Protein AF-A0A2V8AQ91-F1 (afdb_monomer_lite)

Radius of gyration: 24.41 Å; chains: 1; bounding box: 85×27×51 Å

pLDDT: mean 72.89, std 11.11, range [45.09, 90.38]

Foldseek 3Di:
DDPPVVVVVVLVVLVVVLVVVLVVLVVVLVVVVVPDDDPVVNVVVVVVSVVVNVVSVVVNVVVPPPDDPPVVVVVVVVVVVVVVVVVVVVVVVVVVVPDPPPPPPPPDDDD

Sequence (111 aa):
MHTDPAAVRKSVRLYVTIGVSLLVFTAITVMANRLHFVVPIAITVAIIIACIKGSMVASVFMHLSHEKKWIYGALLLTIVFFIFLMCIPLFTIMDTIGTPVRATPIEHAGH

Structure (mmCIF, N/CA/C/O backbone):
data_AF-A0A2V8AQ91-F1
#
_entry.id   AF-A0A2V8AQ91-F1
#
loop_
_atom_site.group_PDB
_atom_site.id
_atom_site.type_symbol
_atom_site.label_atom_id
_atom_site.label_alt_id
_atom_site.label_comp_id
_atom_site.label_asym_id
_atom_site.label_entity_id
_atom_site.label_seq_id
_atom_site.pdbx_PDB_ins_code
_atom_site.Cartn_x
_atom_site.Cartn_y
_atom_site.Cartn_z
_atom_site.occupancy
_atom_site.B_iso_or_equiv
_atom_site.auth_seq_id
_atom_site.auth_comp_id
_atom_site.auth_asym_id
_atom_site.auth_atom_id
_atom_site.pdbx_PDB_model_num
ATOM 1 N N . MET A 1 1 ? -24.266 -1.285 31.978 1.00 45.09 1 MET A N 1
ATOM 2 C CA . MET A 1 1 ? -23.602 -1.408 30.661 1.00 45.09 1 MET A CA 1
ATOM 3 C C . MET A 1 1 ? -24.640 -1.897 29.657 1.00 45.09 1 MET A C 1
ATOM 5 O O . MET A 1 1 ? -24.962 -3.075 29.670 1.00 45.09 1 MET A O 1
ATOM 9 N N . HIS A 1 2 ? -25.239 -0.997 28.870 1.00 53.88 2 HIS A N 1
ATOM 10 C CA . HIS A 1 2 ? -26.172 -1.367 27.798 1.00 53.88 2 HIS A CA 1
ATOM 11 C C . HIS A 1 2 ? -25.347 -1.659 26.541 1.00 53.88 2 HIS A C 1
ATOM 13 O O . HIS A 1 2 ? -24.873 -0.744 25.872 1.00 53.88 2 HIS A O 1
ATOM 19 N N . THR A 1 3 ? -25.100 -2.936 26.259 1.00 62.59 3 THR A N 1
ATOM 20 C CA . THR A 1 3 ? -24.468 -3.353 25.004 1.00 62.59 3 THR A CA 1
ATOM 21 C C . THR A 1 3 ? -25.530 -3.268 23.919 1.00 62.59 3 THR A C 1
ATOM 23 O O . THR A 1 3 ? -26.310 -4.198 23.752 1.00 62.59 3 THR A O 1
ATOM 26 N N . ASP A 1 4 ? -25.607 -2.134 23.228 1.00 67.50 4 ASP A N 1
ATOM 27 C CA . ASP A 1 4 ? -26.530 -1.947 22.113 1.00 67.50 4 ASP A CA 1
ATOM 28 C C . ASP A 1 4 ? -26.060 -2.820 20.933 1.00 67.50 4 ASP A C 1
ATOM 30 O O . ASP A 1 4 ? -25.026 -2.531 20.309 1.00 67.50 4 ASP A O 1
ATOM 34 N N . PRO A 1 5 ? -26.747 -3.934 20.617 1.00 70.31 5 PRO A N 1
ATOM 35 C CA . PRO A 1 5 ? -26.268 -4.891 19.622 1.00 70.31 5 PRO A CA 1
ATOM 36 C C . PRO A 1 5 ? -26.193 -4.273 18.217 1.00 70.31 5 PRO A C 1
ATOM 38 O O . PRO A 1 5 ? -25.511 -4.810 17.343 1.00 70.31 5 PRO A O 1
ATOM 41 N N . ALA A 1 6 ? -26.865 -3.142 17.985 1.00 69.69 6 ALA A N 1
ATOM 42 C CA . ALA A 1 6 ? -26.835 -2.412 16.725 1.00 69.69 6 ALA A CA 1
ATOM 43 C C . ALA A 1 6 ? -25.478 -1.732 16.452 1.00 69.69 6 ALA A C 1
ATOM 45 O O . ALA A 1 6 ? -25.004 -1.752 15.312 1.00 69.69 6 ALA A O 1
ATOM 46 N N . ALA A 1 7 ? -24.817 -1.182 17.477 1.00 67.12 7 ALA A N 1
ATOM 47 C CA . ALA A 1 7 ? -23.544 -0.473 17.320 1.00 67.12 7 ALA A CA 1
ATOM 48 C C . ALA A 1 7 ? -22.397 -1.431 16.958 1.00 67.12 7 ALA A C 1
ATOM 50 O O . ALA A 1 7 ? -21.625 -1.172 16.033 1.00 67.12 7 ALA A O 1
ATOM 51 N N . VAL A 1 8 ? -22.345 -2.594 17.618 1.00 72.38 8 VAL A N 1
ATOM 52 C CA . VAL A 1 8 ? -21.321 -3.625 17.379 1.00 72.38 8 VAL A CA 1
ATOM 53 C C . VAL A 1 8 ? -21.411 -4.174 15.953 1.00 72.38 8 VAL A C 1
ATOM 55 O O . VAL A 1 8 ? -20.400 -4.286 15.260 1.00 72.38 8 VAL A O 1
ATOM 58 N N . ARG A 1 9 ? -22.626 -4.456 15.466 1.00 73.19 9 ARG A N 1
ATOM 59 C CA . ARG A 1 9 ? -22.843 -4.975 14.104 1.00 73.19 9 ARG A CA 1
ATOM 60 C C . ARG A 1 9 ? -22.348 -4.012 13.026 1.00 73.19 9 ARG A C 1
ATOM 62 O O . ARG A 1 9 ? -21.874 -4.470 11.991 1.00 73.19 9 ARG A O 1
ATOM 69 N N . LYS A 1 10 ? -22.425 -2.698 13.261 1.00 71.56 10 LYS A N 1
ATOM 70 C CA . LYS A 1 10 ? -21.976 -1.671 12.309 1.00 71.56 10 LYS A CA 1
ATOM 71 C C . LYS A 1 10 ? -20.456 -1.704 12.121 1.00 71.56 10 LYS A C 1
ATOM 73 O O . LYS A 1 10 ? -19.990 -1.759 10.984 1.00 71.56 10 LYS A O 1
ATOM 78 N N . SER A 1 11 ? -19.704 -1.761 13.221 1.00 72.06 11 SER A N 1
ATOM 79 C CA . SER A 1 11 ? -18.240 -1.883 13.202 1.00 72.06 11 SER A CA 1
ATOM 80 C C . SER A 1 11 ? -17.795 -3.205 12.583 1.00 72.06 11 SER A C 1
ATOM 82 O O . SER A 1 11 ? -16.953 -3.214 11.689 1.00 72.06 11 SER A O 1
ATOM 84 N N . VAL A 1 12 ? -18.425 -4.315 12.985 1.00 77.75 12 VAL A N 1
ATOM 85 C CA . VAL A 1 12 ? -18.144 -5.648 12.425 1.00 77.75 12 VAL A CA 1
ATOM 86 C C . VAL A 1 12 ? -18.392 -5.671 10.917 1.00 77.75 12 VAL A C 1
ATOM 88 O O . VAL A 1 12 ? -17.549 -6.156 10.168 1.00 77.75 12 VAL A O 1
ATOM 91 N N . ARG A 1 13 ? -19.503 -5.096 10.443 1.00 74.06 13 ARG A N 1
ATOM 92 C CA . ARG A 1 13 ? -19.818 -5.034 9.011 1.00 74.06 13 ARG A CA 1
ATOM 93 C C . ARG A 1 13 ? -18.781 -4.232 8.231 1.00 74.06 13 ARG A C 1
ATOM 95 O O . ARG A 1 13 ? -18.419 -4.654 7.140 1.00 74.06 13 ARG A O 1
ATOM 102 N N . LEU A 1 14 ? -18.283 -3.120 8.778 1.00 74.44 14 LEU A N 1
ATOM 103 C CA . LEU A 1 14 ? -17.241 -2.334 8.113 1.00 74.44 14 LEU A CA 1
ATOM 104 C C . LEU A 1 14 ? -15.943 -3.146 7.980 1.00 74.44 14 LEU A C 1
ATOM 106 O O . LEU A 1 14 ? -15.416 -3.270 6.875 1.00 74.44 14 LEU A O 1
ATOM 110 N N . TYR A 1 15 ? -15.484 -3.777 9.068 1.00 75.56 15 TYR A N 1
ATOM 111 C CA . TYR A 1 15 ? -14.291 -4.633 9.049 1.00 75.56 15 TYR A CA 1
ATOM 112 C C . TYR A 1 15 ? -14.417 -5.799 8.062 1.00 75.56 15 TYR A C 1
ATOM 114 O O . TYR A 1 15 ? -13.486 -6.058 7.303 1.00 75.56 15 TYR A O 1
ATOM 122 N N . VAL A 1 16 ? -15.574 -6.468 8.024 1.00 80.69 16 VAL A N 1
ATOM 123 C CA . VAL A 1 16 ? -15.831 -7.583 7.099 1.00 80.69 16 VAL A CA 1
ATOM 124 C C . VAL A 1 16 ? -15.852 -7.109 5.644 1.00 80.69 16 VAL A C 1
ATOM 126 O O . VAL A 1 16 ? -15.187 -7.718 4.810 1.00 80.69 16 VAL A O 1
ATOM 129 N N . THR A 1 17 ? -16.541 -6.007 5.326 1.00 75.94 17 THR A N 1
ATOM 130 C CA . THR A 1 17 ? -16.580 -5.452 3.960 1.00 75.94 17 THR A CA 1
ATOM 131 C C . THR A 1 17 ? -15.178 -5.136 3.438 1.00 75.94 17 THR A C 1
ATOM 133 O O . THR A 1 17 ? -14.864 -5.423 2.283 1.00 75.94 17 THR A O 1
ATOM 136 N N . ILE A 1 18 ? -14.306 -4.584 4.284 1.00 75.00 18 ILE A N 1
ATOM 137 C CA . ILE A 1 18 ? -12.941 -4.245 3.872 1.00 75.00 18 ILE A CA 1
ATOM 138 C C . ILE A 1 18 ? -12.058 -5.490 3.799 1.00 75.00 18 ILE A C 1
ATOM 140 O O . ILE A 1 18 ? -11.306 -5.634 2.839 1.00 75.00 18 ILE A O 1
ATOM 144 N N . GLY A 1 19 ? -12.182 -6.422 4.748 1.00 80.00 19 GLY A 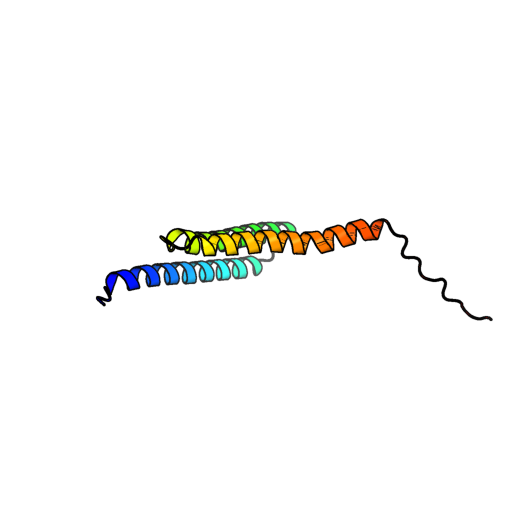N 1
ATOM 145 C CA . GLY A 1 19 ? -11.485 -7.709 4.684 1.00 80.00 19 GLY A CA 1
ATOM 146 C C . GLY A 1 19 ? -11.778 -8.450 3.376 1.00 80.00 19 GLY A C 1
ATOM 147 O O . GLY A 1 19 ? -10.858 -8.916 2.706 1.00 80.00 19 GLY A O 1
ATOM 148 N N . VAL A 1 20 ? -13.045 -8.463 2.952 1.00 84.19 20 VAL A N 1
ATOM 149 C CA . VAL A 1 20 ? -13.460 -9.027 1.660 1.00 84.19 20 VAL A CA 1
ATOM 150 C C . VAL A 1 20 ? -12.879 -8.230 0.492 1.00 84.19 20 VAL A C 1
ATOM 152 O O . VAL A 1 20 ? -12.328 -8.827 -0.427 1.00 84.19 20 VAL A O 1
ATOM 155 N N . SER A 1 21 ? -12.933 -6.898 0.526 1.00 80.25 21 SER A N 1
ATOM 156 C CA . SER A 1 21 ?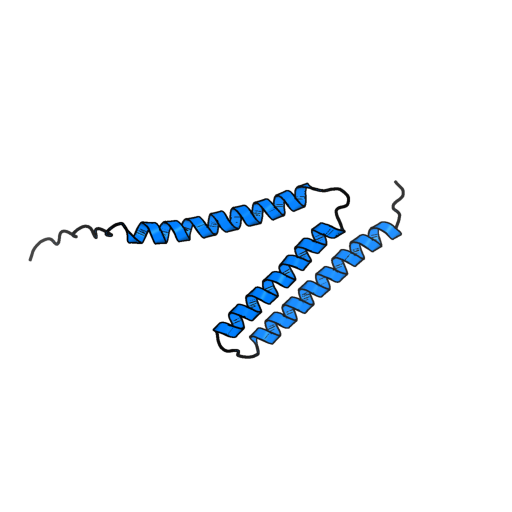 -12.371 -6.057 -0.539 1.00 80.25 21 SER A CA 1
ATOM 157 C C . SER A 1 21 ? -10.858 -6.259 -0.718 1.00 80.25 21 SER A C 1
ATOM 159 O O . SER A 1 21 ? -10.379 -6.424 -1.839 1.00 80.25 21 SER A O 1
ATOM 161 N N . LEU A 1 22 ? -10.096 -6.348 0.379 1.00 82.44 22 LEU A N 1
ATOM 162 C CA . LEU A 1 22 ? -8.659 -6.649 0.354 1.00 82.44 22 LEU A CA 1
ATOM 163 C C . LEU A 1 22 ? -8.380 -8.034 -0.241 1.00 82.44 22 LEU A C 1
ATOM 165 O O . LEU A 1 22 ? -7.428 -8.197 -1.012 1.00 82.44 22 LEU A O 1
ATOM 169 N N . LEU A 1 23 ? -9.214 -9.024 0.081 1.00 84.69 23 LEU A N 1
ATOM 170 C CA . LEU A 1 23 ? -9.120 -10.375 -0.469 1.00 84.69 23 LEU A CA 1
ATOM 171 C C . LEU A 1 23 ? -9.394 -10.369 -1.979 1.00 84.69 23 LEU A C 1
ATOM 173 O O . LEU A 1 23 ? -8.571 -10.870 -2.744 1.00 84.69 23 LEU A O 1
ATOM 177 N N . VAL A 1 24 ? -10.475 -9.718 -2.422 1.00 85.62 24 VAL A N 1
ATOM 178 C CA . VAL A 1 24 ? -10.820 -9.553 -3.845 1.00 85.62 24 VAL A CA 1
ATOM 179 C C . VAL A 1 24 ? -9.675 -8.888 -4.601 1.00 85.62 24 VAL A C 1
ATOM 181 O O . VAL A 1 24 ? -9.219 -9.396 -5.622 1.00 85.62 24 VAL A O 1
ATOM 184 N N . PHE A 1 25 ? -9.132 -7.798 -4.068 1.00 81.81 25 PHE A N 1
ATOM 185 C CA . PHE A 1 25 ? -8.045 -7.079 -4.716 1.00 81.81 25 PHE A CA 1
ATOM 186 C C . PHE A 1 25 ? -6.746 -7.906 -4.770 1.00 81.81 25 PHE A C 1
ATOM 188 O O . PHE A 1 25 ? -5.970 -7.817 -5.722 1.00 81.81 25 PHE A O 1
ATOM 195 N N . THR A 1 26 ? -6.513 -8.774 -3.780 1.00 86.69 26 THR A N 1
ATOM 196 C CA . THR A 1 26 ? -5.425 -9.767 -3.807 1.00 86.69 26 THR A CA 1
ATOM 197 C C . THR A 1 26 ? -5.629 -10.801 -4.903 1.00 86.69 26 THR A C 1
ATOM 199 O O . THR A 1 26 ? -4.700 -11.050 -5.669 1.00 86.69 26 THR A O 1
ATOM 202 N N . ALA A 1 27 ? -6.838 -11.345 -5.029 1.00 85.88 27 ALA A N 1
ATOM 203 C CA . ALA A 1 27 ? -7.177 -12.286 -6.089 1.00 85.88 27 ALA A CA 1
ATOM 204 C C . ALA A 1 27 ? -6.992 -11.659 -7.480 1.00 85.88 27 ALA A C 1
ATOM 206 O O . ALA A 1 27 ? -6.377 -12.279 -8.344 1.00 85.88 27 ALA A O 1
ATOM 207 N N . ILE A 1 28 ? -7.418 -10.403 -7.666 1.00 82.19 28 ILE A N 1
ATOM 208 C CA . ILE A 1 28 ? -7.206 -9.640 -8.906 1.00 82.19 28 ILE A CA 1
ATOM 209 C C . ILE A 1 28 ? -5.711 -9.497 -9.212 1.00 82.19 28 ILE A C 1
ATOM 211 O O . ILE A 1 28 ? -5.304 -9.694 -10.351 1.00 82.19 28 ILE A O 1
ATOM 215 N N . THR A 1 29 ? -4.876 -9.217 -8.205 1.00 78.19 29 THR A N 1
ATOM 216 C CA . THR A 1 29 ? -3.422 -9.070 -8.405 1.00 78.19 29 THR A CA 1
ATOM 217 C C . THR A 1 29 ? -2.776 -10.389 -8.822 1.00 78.19 29 THR A C 1
ATOM 219 O O . THR A 1 29 ? -1.955 -10.419 -9.734 1.00 78.19 29 THR A O 1
ATOM 222 N N . VAL A 1 30 ? -3.159 -11.496 -8.179 1.00 81.88 30 VAL A N 1
ATOM 223 C CA . VAL A 1 30 ? -2.661 -12.829 -8.539 1.00 81.88 30 VAL A CA 1
ATOM 224 C C . VAL A 1 30 ? -3.115 -13.199 -9.948 1.00 81.88 30 VAL A C 1
ATOM 226 O O . VAL A 1 30 ? -2.298 -13.664 -10.733 1.00 81.88 30 VAL A O 1
ATOM 229 N N . MET A 1 31 ? -4.378 -12.949 -10.298 1.00 78.94 31 MET A N 1
ATOM 230 C CA . MET A 1 31 ? -4.908 -13.174 -11.647 1.00 78.94 31 MET A CA 1
ATOM 231 C C . MET A 1 31 ? -4.186 -12.323 -12.698 1.00 78.94 31 MET A C 1
ATOM 233 O O . MET A 1 31 ? -3.803 -12.846 -13.740 1.00 78.94 31 MET A O 1
ATOM 237 N N . ALA A 1 32 ? -3.927 -11.047 -12.407 1.00 73.31 32 ALA A N 1
ATOM 238 C CA . ALA A 1 32 ? -3.164 -10.167 -13.286 1.00 73.31 32 ALA A CA 1
ATOM 239 C C . ALA A 1 32 ? -1.721 -10.658 -13.471 1.00 73.31 32 ALA A C 1
ATOM 241 O O . ALA A 1 32 ? -1.227 -10.659 -14.589 1.00 73.31 32 ALA A O 1
ATOM 242 N N . ASN A 1 33 ? -1.070 -11.151 -12.411 1.00 68.44 33 ASN A N 1
ATOM 243 C CA . ASN A 1 33 ? 0.280 -11.716 -12.489 1.00 68.44 33 ASN A CA 1
ATOM 244 C C . ASN A 1 33 ? 0.338 -13.072 -13.223 1.00 68.44 33 ASN A C 1
ATOM 246 O O . ASN A 1 33 ? 1.398 -13.477 -13.691 1.00 68.44 33 ASN A O 1
ATOM 250 N N . ARG A 1 34 ? -0.782 -13.802 -13.326 1.00 69.44 34 ARG A N 1
ATOM 251 C CA . ARG A 1 34 ? -0.865 -15.025 -14.148 1.00 69.44 34 ARG A CA 1
ATOM 252 C C . ARG A 1 34 ? -0.904 -14.714 -15.645 1.00 69.44 34 ARG A C 1
ATOM 254 O O . ARG A 1 34 ? -0.525 -15.568 -16.440 1.00 69.44 34 ARG A O 1
ATOM 261 N N . LEU A 1 35 ? -1.345 -13.517 -16.029 1.00 66.25 35 LEU A N 1
ATOM 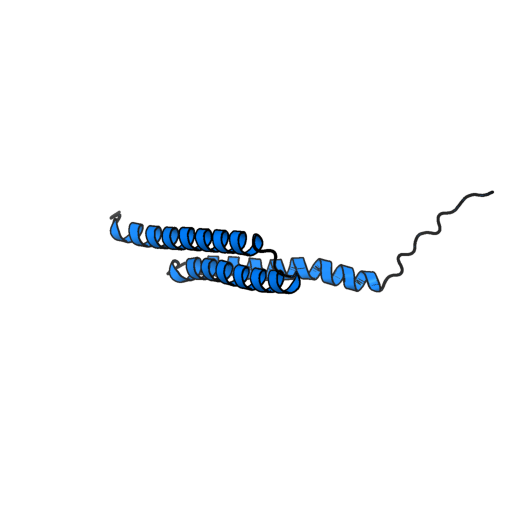262 C CA . LEU A 1 35 ? -1.276 -13.033 -17.401 1.00 66.25 35 LEU A CA 1
ATOM 263 C C . LEU A 1 35 ? 0.116 -12.424 -17.602 1.00 66.25 35 LEU A C 1
ATOM 265 O O . LEU A 1 35 ? 0.457 -11.410 -17.006 1.00 66.25 35 LEU A O 1
ATOM 269 N N . HIS A 1 36 ? 0.958 -13.098 -18.381 1.00 60.50 36 HIS A N 1
ATOM 270 C CA . HIS A 1 36 ? 2.352 -12.722 -18.623 1.00 60.50 36 HIS A CA 1
ATOM 271 C C . HIS A 1 36 ? 2.433 -11.360 -19.347 1.00 60.50 36 HIS A C 1
ATOM 273 O O . HIS A 1 36 ? 2.449 -11.289 -20.575 1.00 60.50 36 HIS A O 1
ATOM 279 N N . PHE A 1 37 ? 2.441 -10.260 -18.593 1.00 60.94 37 PHE A N 1
ATOM 280 C CA . PHE A 1 37 ? 2.645 -8.913 -19.124 1.00 60.94 37 PHE A CA 1
ATOM 281 C C . PHE A 1 37 ? 4.141 -8.591 -19.229 1.00 60.94 37 PHE A C 1
ATOM 283 O O . PHE A 1 37 ? 4.955 -9.049 -18.428 1.00 60.94 37 PHE A O 1
ATOM 290 N N . VAL A 1 38 ? 4.506 -7.768 -20.215 1.00 67.12 38 VAL A N 1
ATOM 291 C CA . VAL A 1 38 ? 5.855 -7.198 -20.347 1.00 67.12 38 VAL A CA 1
ATOM 292 C C . VAL A 1 38 ? 6.269 -6.476 -19.053 1.00 67.12 38 VAL A C 1
ATOM 294 O O . VAL A 1 38 ? 5.498 -5.693 -18.495 1.00 67.12 38 VAL A O 1
ATOM 297 N N . VAL A 1 39 ? 7.501 -6.733 -18.595 1.00 74.12 39 VAL A N 1
ATOM 298 C CA . VAL A 1 39 ? 8.078 -6.305 -17.300 1.00 74.12 39 VAL A CA 1
ATOM 299 C C . VAL A 1 39 ? 7.723 -4.868 -16.862 1.00 74.12 39 VAL A C 1
ATOM 301 O O . VAL A 1 39 ? 7.295 -4.708 -15.719 1.00 74.12 39 VAL A O 1
ATOM 304 N N . PRO A 1 40 ? 7.822 -3.817 -17.706 1.00 76.38 40 PRO A N 1
ATOM 305 C CA . PRO A 1 40 ? 7.504 -2.455 -17.264 1.00 76.38 40 PRO A CA 1
ATOM 306 C C . PRO A 1 40 ? 6.017 -2.247 -16.939 1.00 76.38 40 PRO A C 1
ATOM 308 O O . PRO A 1 40 ? 5.693 -1.571 -15.965 1.00 76.38 40 PRO A O 1
ATOM 311 N N . ILE A 1 41 ? 5.106 -2.866 -17.697 1.00 77.56 41 ILE A N 1
ATOM 312 C CA . ILE A 1 41 ? 3.658 -2.741 -17.468 1.00 77.56 41 ILE A CA 1
ATOM 313 C C . ILE A 1 41 ? 3.264 -3.449 -16.168 1.00 77.56 41 ILE A C 1
ATOM 315 O O . ILE A 1 41 ? 2.459 -2.926 -15.398 1.00 77.56 41 ILE A O 1
ATOM 319 N N . ALA A 1 42 ? 3.870 -4.605 -15.885 1.00 79.81 42 ALA A N 1
ATOM 320 C CA . ALA A 1 42 ? 3.625 -5.347 -14.651 1.00 79.81 42 ALA A CA 1
ATOM 321 C C . ALA A 1 42 ? 3.984 -4.524 -13.400 1.00 79.81 42 ALA A C 1
ATOM 323 O O . ALA A 1 42 ? 3.219 -4.506 -12.435 1.00 79.81 42 ALA A O 1
ATOM 324 N N . ILE A 1 43 ? 5.102 -3.788 -13.433 1.00 82.94 43 ILE A N 1
ATOM 325 C CA . ILE A 1 43 ? 5.543 -2.933 -12.321 1.00 82.94 43 ILE A CA 1
ATOM 326 C C . ILE A 1 43 ? 4.563 -1.777 -12.098 1.00 82.94 43 ILE A C 1
ATOM 328 O O . ILE A 1 43 ? 4.141 -1.538 -10.966 1.00 82.94 43 ILE A O 1
ATOM 332 N N . THR A 1 44 ? 4.153 -1.080 -13.162 1.00 84.31 44 THR A N 1
ATOM 333 C CA . THR A 1 44 ? 3.184 0.022 -13.053 1.00 84.31 44 THR A CA 1
ATOM 334 C C . THR A 1 44 ? 1.863 -0.455 -12.454 1.00 84.31 44 THR A C 1
ATOM 336 O O . THR A 1 44 ? 1.348 0.155 -11.517 1.00 84.31 44 THR A O 1
ATOM 339 N N . VAL A 1 45 ? 1.338 -1.581 -12.943 1.00 82.25 45 VAL A N 1
ATOM 340 C CA . VAL A 1 45 ? 0.100 -2.177 -12.426 1.00 82.25 45 VAL A CA 1
ATOM 341 C C . VAL A 1 45 ? 0.263 -2.599 -10.963 1.00 82.25 45 VAL A C 1
ATOM 343 O O . VAL A 1 45 ? -0.626 -2.333 -10.156 1.00 82.25 45 VAL A O 1
ATOM 346 N N . ALA A 1 46 ? 1.405 -3.182 -10.587 1.00 81.50 46 ALA A N 1
ATOM 347 C CA . ALA A 1 46 ? 1.684 -3.579 -9.209 1.00 81.50 46 ALA A CA 1
ATOM 348 C C . ALA A 1 46 ? 1.687 -2.386 -8.237 1.00 81.50 46 ALA A C 1
ATOM 350 O O . ALA A 1 46 ? 1.108 -2.490 -7.156 1.00 81.50 46 ALA A O 1
ATOM 351 N N . ILE A 1 47 ? 2.272 -1.246 -8.620 1.00 84.31 47 ILE A N 1
ATOM 352 C CA . ILE A 1 47 ? 2.287 -0.032 -7.786 1.00 84.31 47 ILE A CA 1
ATOM 353 C C . ILE A 1 47 ? 0.876 0.552 -7.647 1.00 84.31 47 ILE A C 1
ATOM 355 O O . ILE A 1 47 ? 0.459 0.864 -6.534 1.00 84.31 47 ILE A O 1
ATOM 359 N N . ILE A 1 48 ? 0.107 0.641 -8.739 1.00 86.19 48 ILE A N 1
ATOM 360 C CA . ILE A 1 48 ? -1.290 1.115 -8.701 1.00 86.19 48 ILE A CA 1
ATOM 361 C C . ILE A 1 48 ? -2.119 0.249 -7.751 1.00 86.19 48 ILE A C 1
ATOM 363 O O . ILE A 1 48 ? -2.848 0.752 -6.893 1.00 86.19 48 ILE A O 1
ATOM 367 N N . ILE A 1 49 ? -1.972 -1.068 -7.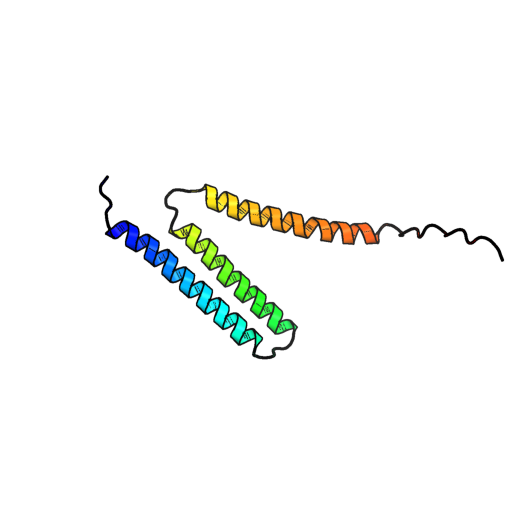878 1.00 84.12 49 ILE A N 1
ATOM 368 C CA . ILE A 1 49 ? 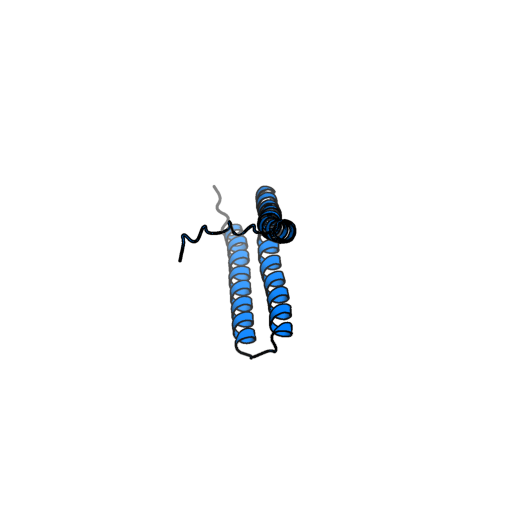-2.646 -2.035 -7.024 1.00 84.12 49 ILE A CA 1
ATOM 369 C C . ILE A 1 49 ? -2.224 -1.853 -5.555 1.00 84.12 49 ILE A C 1
ATOM 371 O O . ILE A 1 49 ? -3.070 -1.814 -4.655 1.00 84.12 49 ILE A O 1
ATOM 375 N N . ALA A 1 50 ? -0.926 -1.713 -5.295 1.00 83.62 50 ALA A N 1
ATOM 376 C CA . ALA A 1 50 ? -0.410 -1.487 -3.951 1.00 83.62 50 ALA A CA 1
ATOM 377 C C . ALA A 1 50 ? -0.985 -0.201 -3.331 1.00 83.62 50 ALA A C 1
ATOM 379 O O . ALA A 1 50 ? -1.437 -0.233 -2.184 1.00 83.62 50 ALA A O 1
ATOM 380 N N . CYS A 1 51 ? -1.056 0.893 -4.097 1.00 83.94 51 CYS A N 1
ATOM 381 C CA . CYS A 1 51 ? -1.662 2.150 -3.663 1.00 83.94 51 CYS A CA 1
ATOM 382 C C . CYS A 1 51 ? -3.137 1.973 -3.295 1.00 83.94 51 CYS A C 1
ATOM 384 O O . CYS A 1 51 ? -3.532 2.383 -2.210 1.00 83.94 51 CYS A O 1
ATOM 386 N N . ILE A 1 52 ? -3.941 1.313 -4.134 1.00 83.38 52 ILE A N 1
ATOM 387 C CA . ILE A 1 52 ? -5.377 1.130 -3.868 1.00 83.38 52 ILE A CA 1
ATOM 388 C C . ILE A 1 52 ? -5.609 0.296 -2.600 1.00 83.38 52 ILE A C 1
ATOM 390 O O . ILE A 1 52 ? -6.425 0.679 -1.757 1.00 83.38 52 ILE A O 1
ATOM 394 N N . LYS A 1 53 ? -4.865 -0.804 -2.404 1.00 81.25 53 LYS A N 1
ATOM 395 C CA . LYS A 1 53 ? -4.946 -1.573 -1.148 1.00 81.25 53 LYS A CA 1
ATOM 396 C C . LYS A 1 53 ? -4.538 -0.730 0.059 1.00 81.25 53 LYS A C 1
ATOM 398 O O . LYS A 1 53 ? -5.233 -0.756 1.074 1.00 81.25 53 LYS A O 1
ATOM 403 N N . GLY A 1 54 ? -3.440 0.020 -0.055 1.00 77.12 54 GLY A N 1
ATOM 404 C CA . GLY A 1 54 ? -2.937 0.901 1.000 1.00 77.12 54 GLY A CA 1
ATOM 405 C C . GLY A 1 54 ? -3.935 2.000 1.374 1.00 77.12 54 GLY A C 1
ATOM 406 O O . GLY A 1 54 ? -4.209 2.203 2.556 1.00 77.12 54 GLY A O 1
ATOM 407 N N . SER A 1 55 ? -4.557 2.644 0.382 1.00 74.00 55 SER A N 1
ATOM 408 C CA . SER A 1 55 ? -5.613 3.640 0.586 1.00 74.00 55 SER A CA 1
ATOM 409 C C . SER A 1 55 ? -6.831 3.041 1.276 1.00 74.00 55 SER A C 1
ATOM 411 O O . SER A 1 55 ? -7.416 3.692 2.134 1.00 74.00 55 SER A O 1
ATOM 413 N N . MET A 1 56 ? -7.191 1.790 0.974 1.00 71.25 56 MET A N 1
ATOM 414 C CA . MET A 1 56 ? -8.315 1.142 1.641 1.00 71.25 56 MET A CA 1
ATOM 415 C C . MET A 1 56 ? -8.031 0.873 3.124 1.00 71.25 56 MET A C 1
ATOM 417 O O . MET A 1 56 ? -8.899 1.118 3.959 1.00 71.25 56 MET A O 1
ATOM 421 N N . VAL A 1 57 ? -6.806 0.449 3.463 1.00 72.31 57 VAL A N 1
ATOM 422 C CA . VAL A 1 57 ? -6.346 0.329 4.859 1.00 72.31 57 VAL A CA 1
ATOM 423 C C . VAL A 1 57 ? -6.381 1.692 5.552 1.00 72.31 57 VAL A C 1
ATOM 425 O O . VAL A 1 57 ? -6.904 1.797 6.661 1.00 72.31 57 VAL A O 1
ATOM 428 N N . ALA A 1 58 ? -5.912 2.750 4.884 1.00 70.50 58 ALA A N 1
ATOM 429 C CA . ALA A 1 58 ? -5.980 4.109 5.411 1.00 70.50 58 ALA A CA 1
ATOM 430 C C . ALA A 1 58 ? -7.433 4.538 5.676 1.00 70.50 58 ALA A C 1
ATOM 432 O O . ALA A 1 58 ? -7.738 4.970 6.784 1.00 70.50 58 ALA A O 1
ATOM 433 N N . SER A 1 59 ? -8.352 4.333 4.727 1.00 68.06 59 SER A N 1
ATOM 434 C CA . SER A 1 59 ? -9.779 4.645 4.878 1.00 68.06 59 SER A CA 1
ATOM 435 C C . SER A 1 59 ? -10.477 3.839 5.987 1.00 68.06 59 SER A C 1
ATOM 437 O O . SER A 1 59 ? -11.387 4.373 6.620 1.00 68.06 59 SER A O 1
ATOM 439 N N . VAL A 1 60 ? -10.046 2.603 6.293 1.00 63.09 60 VAL A N 1
ATOM 440 C CA . VAL A 1 60 ? -10.545 1.817 7.450 1.00 63.09 60 VAL A CA 1
ATOM 441 C C . VAL A 1 60 ? -10.217 2.510 8.764 1.00 63.09 60 VAL A C 1
ATOM 443 O O . VAL A 1 60 ? -11.083 2.669 9.627 1.00 63.09 60 VAL A O 1
ATOM 446 N N . PHE A 1 61 ? -8.965 2.942 8.912 1.00 59.12 61 PHE A N 1
ATOM 447 C CA . PHE A 1 61 ? -8.533 3.700 10.079 1.00 59.12 61 PHE A CA 1
ATOM 448 C C . PHE A 1 61 ? -9.148 5.105 10.102 1.00 59.12 61 PHE A C 1
ATOM 450 O O . PHE A 1 61 ? -9.344 5.665 11.182 1.00 59.12 61 PHE A O 1
ATOM 457 N N . MET A 1 62 ? -9.532 5.623 8.929 1.00 59.06 62 MET A N 1
ATOM 458 C CA . MET A 1 62 ? -10.108 6.953 8.761 1.00 59.06 62 MET A CA 1
ATOM 459 C C . MET A 1 62 ? -11.585 7.047 9.149 1.00 59.06 62 MET A C 1
ATOM 461 O O . MET A 1 62 ? -11.989 8.005 9.801 1.00 59.06 62 MET A O 1
ATOM 465 N N . HIS A 1 63 ? -12.394 6.052 8.782 1.00 58.19 63 HIS A N 1
ATOM 466 C CA . HIS A 1 63 ? -13.850 6.113 8.943 1.00 58.19 63 HIS A CA 1
ATOM 467 C C . HIS A 1 63 ? -14.365 5.460 10.241 1.00 58.19 63 HIS A C 1
ATOM 469 O O . HIS A 1 63 ? -15.521 5.663 10.606 1.00 58.19 63 HIS A O 1
ATOM 475 N N . LEU A 1 64 ? -13.536 4.702 10.976 1.00 54.84 64 LEU A N 1
ATOM 476 C CA . LEU A 1 64 ? -13.954 4.042 12.227 1.00 54.84 64 LEU A CA 1
ATOM 477 C C . LEU A 1 64 ? -13.409 4.662 13.527 1.00 54.84 64 LEU A C 1
ATOM 479 O O . LEU A 1 64 ? -13.757 4.199 14.609 1.00 54.84 64 LEU A O 1
ATOM 483 N N . SER A 1 65 ? -12.581 5.707 13.460 1.00 48.50 65 SER A N 1
ATOM 484 C CA . SER A 1 65 ? -11.999 6.348 14.650 1.00 48.50 65 SER A CA 1
ATOM 485 C C . SER A 1 65 ? -12.566 7.739 14.875 1.00 48.50 65 SER A C 1
ATOM 487 O O . SER A 1 65 ? -11.864 8.733 14.718 1.00 48.50 65 SER A O 1
ATOM 489 N N . HIS A 1 66 ? -13.805 7.812 15.350 1.00 48.38 66 HIS A N 1
ATOM 490 C CA . HIS A 1 66 ? -14.337 9.050 15.923 1.00 48.38 66 HIS A CA 1
ATOM 491 C C . HIS A 1 66 ? -13.458 9.581 17.092 1.00 48.38 66 HIS A C 1
ATOM 493 O O . HIS A 1 66 ? -13.638 10.717 17.503 1.00 48.38 66 HIS A O 1
ATOM 499 N N . GLU A 1 67 ? -12.459 8.827 17.599 1.00 51.50 67 GLU A N 1
ATOM 500 C CA . GLU A 1 67 ? -11.699 9.234 18.797 1.00 51.50 67 GLU A CA 1
ATOM 501 C C . GLU A 1 67 ? -10.182 8.931 18.892 1.00 51.50 67 GLU A C 1
ATOM 503 O O . GLU A 1 67 ? -9.577 9.304 19.894 1.00 51.50 67 GLU A O 1
ATOM 508 N N . LYS A 1 68 ? -9.481 8.317 17.922 1.00 58.78 68 LYS A N 1
ATOM 509 C CA . LYS A 1 68 ? -8.045 7.968 18.120 1.00 58.78 68 LYS A CA 1
ATOM 510 C C . LYS A 1 68 ? -7.086 8.546 17.078 1.00 58.78 68 LYS A C 1
ATOM 512 O O . LYS A 1 68 ? -6.623 7.852 16.181 1.00 58.78 68 LYS A O 1
ATOM 517 N N . LYS A 1 69 ? -6.660 9.797 17.304 1.00 57.44 69 LYS A N 1
ATOM 518 C CA . LYS A 1 69 ? -5.527 10.471 16.621 1.00 57.44 69 LYS A CA 1
ATOM 519 C C . LYS A 1 69 ? -4.219 9.655 16.625 1.00 57.44 69 LYS A C 1
ATOM 521 O O . LYS A 1 69 ? -3.393 9.811 15.731 1.00 57.44 69 LYS A O 1
ATOM 526 N N . TRP A 1 70 ? -4.051 8.750 17.592 1.00 58.88 70 TRP A N 1
ATOM 527 C CA . TRP A 1 70 ? -2.864 7.900 17.734 1.00 58.88 70 TRP A CA 1
ATOM 528 C C . TRP A 1 70 ? -2.587 6.995 16.528 1.00 58.88 70 TRP A C 1
ATOM 530 O O . TRP A 1 70 ? -1.425 6.768 16.200 1.00 58.88 70 TRP A O 1
ATOM 540 N N . ILE A 1 71 ? -3.620 6.505 15.835 1.00 69.88 71 ILE A N 1
ATOM 541 C CA . ILE A 1 71 ? -3.419 5.574 14.715 1.00 69.88 71 ILE A CA 1
ATOM 542 C C . ILE A 1 71 ? -2.885 6.273 13.461 1.00 69.88 71 ILE A C 1
ATOM 544 O O . ILE A 1 71 ? -2.050 5.714 12.757 1.00 69.88 71 ILE A O 1
ATOM 548 N N . TYR A 1 72 ? -3.282 7.527 13.229 1.00 66.25 72 TYR A N 1
ATOM 549 C CA . TYR A 1 72 ? -2.691 8.364 12.184 1.00 66.25 72 TYR A CA 1
ATOM 550 C C . TYR A 1 72 ? -1.252 8.737 12.515 1.00 66.25 72 TYR A C 1
ATOM 552 O O . TYR A 1 72 ? -0.420 8.774 11.618 1.00 66.25 72 TYR A O 1
ATOM 560 N N . GLY A 1 73 ? -0.950 8.960 13.799 1.00 68.50 73 GLY A N 1
ATOM 561 C CA . GLY A 1 73 ? 0.422 9.134 14.269 1.00 68.50 73 GLY A CA 1
ATOM 562 C C . GLY A 1 73 ? 1.289 7.914 13.954 1.00 68.50 73 GLY A C 1
ATOM 563 O O . GLY A 1 73 ? 2.357 8.069 13.375 1.00 68.50 73 GLY A O 1
ATOM 564 N N . ALA A 1 74 ? 0.808 6.701 14.246 1.00 72.69 74 ALA A N 1
ATOM 565 C CA . ALA A 1 74 ? 1.516 5.463 13.913 1.00 72.69 74 ALA A CA 1
ATOM 566 C C . ALA A 1 74 ? 1.646 5.241 12.392 1.00 72.69 74 ALA A C 1
ATOM 568 O O . ALA A 1 74 ? 2.712 4.862 11.909 1.00 72.69 74 ALA A O 1
ATOM 569 N N . LEU A 1 75 ? 0.597 5.527 11.613 1.00 76.94 75 LEU A N 1
ATOM 570 C CA . LEU A 1 75 ? 0.635 5.434 10.149 1.00 76.94 75 LEU A CA 1
ATOM 571 C C . LEU A 1 75 ? 1.632 6.434 9.540 1.00 76.94 75 LEU A C 1
ATOM 573 O O . LEU A 1 75 ? 2.412 6.081 8.663 1.00 76.94 75 LEU A O 1
ATOM 577 N N . LEU A 1 76 ? 1.662 7.668 10.041 1.00 79.00 76 LEU A N 1
ATOM 578 C CA . LEU A 1 76 ? 2.618 8.678 9.597 1.00 79.00 76 LEU A CA 1
ATOM 579 C C . LEU A 1 76 ? 4.050 8.314 10.012 1.00 79.00 76 LEU A C 1
ATOM 581 O O . LEU A 1 76 ? 4.961 8.396 9.193 1.00 79.00 76 LEU A O 1
ATOM 585 N N . LEU A 1 77 ? 4.245 7.858 11.253 1.00 83.00 77 LEU A N 1
ATOM 586 C CA . LEU A 1 77 ? 5.543 7.415 11.767 1.00 83.00 77 LEU A CA 1
ATOM 587 C C . LEU A 1 77 ? 6.110 6.262 10.930 1.00 83.00 77 LEU A C 1
ATOM 589 O O . LEU A 1 77 ? 7.286 6.286 10.585 1.00 83.00 77 LEU A O 1
ATOM 593 N N . THR A 1 78 ? 5.282 5.276 10.570 1.00 82.12 78 THR A N 1
ATOM 594 C CA . THR A 1 78 ? 5.719 4.143 9.737 1.00 82.12 78 THR A CA 1
ATOM 595 C C . THR A 1 78 ? 6.130 4.579 8.333 1.00 82.12 78 THR A C 1
ATOM 597 O O . THR A 1 78 ? 7.141 4.090 7.842 1.00 82.12 78 THR A O 1
ATOM 600 N N . ILE A 1 79 ? 5.430 5.536 7.713 1.00 83.06 79 ILE A N 1
ATOM 601 C CA . ILE A 1 79 ? 5.825 6.104 6.412 1.00 83.06 79 ILE A CA 1
ATOM 602 C C . ILE A 1 79 ? 7.154 6.859 6.525 1.00 83.06 79 ILE A C 1
ATOM 604 O O . ILE A 1 79 ? 8.052 6.643 5.714 1.00 83.06 79 ILE A O 1
ATOM 608 N N . VAL A 1 80 ? 7.304 7.715 7.540 1.00 86.88 80 VAL A N 1
ATOM 609 C CA . VAL A 1 80 ? 8.545 8.473 7.773 1.00 86.88 80 VAL A CA 1
ATOM 610 C C . VAL A 1 80 ? 9.721 7.525 7.994 1.00 86.88 80 VAL A C 1
ATOM 612 O O . VAL A 1 80 ? 10.763 7.677 7.363 1.00 86.88 80 VAL A O 1
ATOM 615 N N . PHE A 1 81 ? 9.542 6.515 8.844 1.00 88.56 81 PHE A N 1
ATOM 616 C CA . PHE A 1 81 ? 10.570 5.524 9.138 1.00 88.56 81 PHE A CA 1
ATOM 617 C C . PHE A 1 81 ? 10.898 4.653 7.922 1.00 88.56 81 PHE A C 1
ATOM 619 O O . PHE A 1 81 ? 12.066 4.375 7.675 1.00 88.56 81 PHE A O 1
ATOM 626 N N . PHE A 1 82 ? 9.895 4.273 7.125 1.00 87.88 82 PHE A N 1
ATOM 627 C CA . PHE A 1 82 ? 10.093 3.552 5.870 1.00 87.88 82 PHE A CA 1
ATOM 628 C C . PHE A 1 82 ? 10.954 4.354 4.892 1.00 87.88 82 PHE A C 1
ATOM 630 O O . PHE A 1 82 ? 11.920 3.816 4.362 1.00 87.88 82 PHE A O 1
ATOM 637 N N . ILE A 1 83 ? 10.661 5.647 4.704 1.00 89.62 83 ILE A N 1
ATOM 638 C CA . ILE A 1 83 ? 11.487 6.531 3.871 1.00 89.62 83 ILE A CA 1
ATOM 639 C C . ILE A 1 83 ? 12.904 6.618 4.439 1.00 89.62 83 ILE A C 1
ATOM 641 O O . ILE A 1 83 ? 13.861 6.473 3.688 1.00 89.62 83 ILE A O 1
ATOM 645 N N . PHE A 1 84 ? 13.060 6.780 5.754 1.00 90.38 84 PHE A N 1
ATOM 646 C CA . PHE A 1 84 ? 14.374 6.830 6.400 1.00 90.38 84 PHE A CA 1
ATOM 647 C C . PHE A 1 84 ? 15.189 5.549 6.162 1.00 90.38 84 PHE A C 1
ATOM 649 O O . PHE A 1 84 ? 16.343 5.618 5.745 1.00 90.38 84 PHE A O 1
ATOM 656 N N . LEU A 1 85 ? 14.573 4.379 6.360 1.00 88.00 85 LEU A N 1
ATOM 657 C CA . LEU A 1 85 ? 15.200 3.078 6.129 1.00 88.00 85 LEU A CA 1
ATOM 658 C C . LEU A 1 85 ? 15.511 2.805 4.657 1.00 88.00 85 LEU A C 1
ATOM 660 O O . LEU A 1 85 ? 16.444 2.061 4.385 1.00 88.00 85 LEU A O 1
ATOM 664 N N . MET A 1 86 ? 14.756 3.374 3.714 1.00 88.69 86 MET A N 1
ATOM 665 C CA . MET A 1 86 ? 15.064 3.280 2.283 1.00 88.69 86 MET A CA 1
ATOM 666 C C . MET A 1 86 ? 16.182 4.259 1.888 1.00 88.69 86 MET A C 1
ATOM 668 O O . MET A 1 86 ? 17.069 3.912 1.112 1.00 88.69 86 MET A O 1
ATOM 672 N N . CYS A 1 87 ? 16.187 5.462 2.465 1.00 87.75 87 CYS A N 1
ATOM 673 C CA . CYS A 1 87 ? 17.191 6.490 2.208 1.00 87.75 87 CYS A CA 1
ATOM 674 C C . CYS A 1 87 ? 18.581 6.110 2.727 1.00 87.75 87 CYS A C 1
ATOM 676 O O . CYS A 1 87 ? 19.549 6.378 2.029 1.00 87.75 87 CYS A O 1
ATOM 678 N N . ILE A 1 88 ? 18.709 5.482 3.905 1.00 87.31 88 ILE A N 1
ATOM 679 C CA . ILE A 1 88 ? 20.016 5.065 4.457 1.00 87.31 88 ILE A CA 1
ATOM 680 C C . ILE A 1 88 ? 20.833 4.227 3.454 1.00 87.31 88 ILE A C 1
ATOM 682 O O . ILE A 1 88 ? 21.923 4.663 3.096 1.00 87.31 88 ILE A O 1
ATOM 686 N N . PRO A 1 89 ? 20.349 3.079 2.942 1.00 85.44 89 PRO A N 1
ATOM 687 C CA . PRO A 1 89 ? 21.102 2.278 1.986 1.00 85.44 89 PRO A CA 1
ATOM 688 C C . PRO A 1 89 ? 21.307 3.003 0.654 1.00 85.44 89 PRO A C 1
ATOM 690 O O . PRO A 1 89 ? 22.378 2.872 0.070 1.00 85.44 89 PRO A O 1
ATOM 693 N N . LEU A 1 90 ? 20.345 3.809 0.187 1.00 85.75 90 LEU A N 1
ATOM 694 C CA . LEU A 1 90 ? 20.528 4.624 -1.020 1.00 85.75 90 LEU A CA 1
ATOM 695 C C . LEU A 1 90 ? 21.683 5.625 -0.859 1.00 85.75 90 LEU A C 1
ATOM 697 O O . LEU A 1 90 ? 22.562 5.680 -1.716 1.00 85.75 90 LEU A O 1
ATOM 701 N N . PHE A 1 91 ? 21.730 6.356 0.256 1.00 85.00 91 PHE A N 1
ATOM 702 C CA . PHE A 1 91 ? 22.824 7.274 0.565 1.00 85.00 91 PHE A CA 1
ATOM 703 C C . PHE A 1 91 ? 24.146 6.543 0.799 1.00 85.00 91 PHE A C 1
ATOM 705 O O . PHE A 1 91 ? 25.169 7.005 0.310 1.00 85.00 91 PHE A O 1
ATOM 712 N N . THR A 1 92 ? 24.147 5.385 1.465 1.00 83.56 92 THR A N 1
ATOM 713 C CA . THR A 1 92 ? 25.351 4.555 1.627 1.00 83.56 92 THR A CA 1
ATOM 714 C C . THR A 1 92 ? 25.919 4.113 0.282 1.00 83.56 92 THR A C 1
ATOM 716 O O . THR A 1 92 ? 27.131 4.164 0.087 1.00 83.56 92 THR A O 1
ATOM 719 N N . ILE A 1 93 ? 25.071 3.707 -0.668 1.00 80.81 93 ILE A N 1
ATOM 720 C CA . ILE A 1 93 ? 25.523 3.330 -2.012 1.00 80.81 93 ILE A CA 1
ATOM 721 C C . ILE A 1 93 ? 26.073 4.559 -2.745 1.00 80.81 93 ILE A C 1
ATOM 723 O O . ILE A 1 93 ? 27.124 4.460 -3.365 1.00 80.81 93 ILE A O 1
ATOM 727 N N . MET A 1 94 ? 25.418 5.721 -2.639 1.00 77.00 94 MET A N 1
ATOM 728 C CA . MET A 1 94 ? 25.895 6.971 -3.250 1.00 77.00 94 MET A CA 1
ATOM 729 C C . MET A 1 94 ? 27.236 7.452 -2.671 1.00 77.00 94 MET A C 1
ATOM 731 O O . MET A 1 94 ? 28.077 7.934 -3.424 1.00 77.00 94 MET A O 1
ATOM 735 N N . ASP A 1 95 ? 27.452 7.283 -1.366 1.00 72.00 95 ASP A N 1
ATOM 736 C CA . ASP A 1 95 ? 28.697 7.631 -0.666 1.00 72.00 95 ASP A CA 1
ATOM 737 C C . ASP A 1 95 ? 29.834 6.635 -0.973 1.00 72.00 95 ASP A C 1
ATOM 739 O O . ASP A 1 95 ? 30.986 7.017 -1.180 1.00 72.00 95 ASP A O 1
ATOM 743 N N . THR A 1 96 ? 29.500 5.348 -1.139 1.00 61.41 96 THR A N 1
ATOM 744 C CA . THR A 1 96 ? 30.455 4.287 -1.515 1.00 61.41 96 THR A CA 1
ATOM 745 C C . THR A 1 96 ? 31.100 4.534 -2.885 1.00 61.41 96 THR A C 1
ATOM 747 O O . THR A 1 96 ? 32.241 4.137 -3.104 1.00 61.41 96 THR A O 1
ATOM 750 N N . ILE A 1 97 ? 30.431 5.243 -3.801 1.00 60.28 97 ILE A N 1
ATOM 751 C CA . ILE A 1 97 ? 30.979 5.569 -5.133 1.00 60.28 97 ILE A CA 1
ATOM 752 C C . ILE A 1 97 ? 32.167 6.555 -5.035 1.00 60.28 97 ILE A C 1
ATOM 754 O O . ILE A 1 97 ? 32.985 6.624 -5.951 1.00 60.28 97 ILE A O 1
ATOM 758 N N . GLY A 1 98 ? 32.301 7.293 -3.924 1.00 60.78 98 GLY A N 1
ATOM 759 C CA . GLY A 1 98 ? 33.350 8.297 -3.707 1.00 60.78 98 GLY A CA 1
ATOM 760 C C . GLY A 1 98 ? 34.609 7.805 -2.986 1.00 60.78 98 GLY A C 1
ATOM 761 O O . GLY A 1 98 ? 35.603 8.531 -2.954 1.00 60.78 98 GLY A O 1
ATOM 762 N N . THR A 1 99 ? 34.615 6.592 -2.425 1.00 59.16 99 THR A N 1
ATOM 763 C CA . THR A 1 99 ? 35.818 6.031 -1.794 1.00 59.16 99 THR A CA 1
ATOM 764 C C . THR A 1 99 ? 36.416 4.961 -2.701 1.00 59.16 99 THR A C 1
ATOM 766 O O . THR A 1 99 ? 35.736 3.989 -3.034 1.00 59.16 99 THR A O 1
ATOM 769 N N . PRO A 1 100 ? 37.687 5.084 -3.133 1.00 59.41 100 PRO A N 1
ATOM 770 C CA . PRO A 1 100 ? 38.358 3.940 -3.714 1.00 59.41 100 PRO A CA 1
ATOM 771 C C . PRO A 1 100 ? 38.378 2.874 -2.624 1.00 59.41 100 PRO A C 1
ATOM 773 O O . PRO A 1 100 ? 39.016 3.058 -1.586 1.00 59.41 100 PRO A O 1
ATOM 776 N N . VAL A 1 101 ? 37.657 1.774 -2.849 1.00 66.38 101 VAL A N 1
ATOM 777 C CA . VAL A 1 101 ? 37.862 0.520 -2.127 1.00 66.38 101 VAL A CA 1
ATOM 778 C C . VAL A 1 101 ? 39.331 0.179 -2.346 1.00 66.38 101 VAL A C 1
ATOM 780 O O . VAL A 1 101 ? 39.707 -0.420 -3.353 1.00 66.38 101 VAL A O 1
ATOM 783 N N . ARG A 1 102 ? 40.197 0.658 -1.447 1.00 60.75 102 ARG A N 1
ATOM 784 C CA . ARG A 1 102 ? 41.600 0.284 -1.397 1.00 60.75 102 ARG A CA 1
ATOM 785 C C . ARG A 1 102 ? 41.571 -1.169 -0.981 1.00 60.75 102 ARG A C 1
ATOM 787 O O . ARG A 1 102 ? 41.599 -1.480 0.205 1.00 60.75 102 ARG A O 1
ATOM 794 N N . ALA A 1 103 ? 41.471 -2.045 -1.976 1.00 64.19 103 ALA A N 1
ATOM 795 C CA . ALA A 1 103 ? 41.992 -3.384 -1.868 1.00 64.19 103 ALA A CA 1
ATOM 796 C C . ALA A 1 103 ? 43.395 -3.204 -1.289 1.00 64.19 103 ALA A C 1
ATOM 798 O O . ALA A 1 103 ? 44.286 -2.632 -1.921 1.00 64.19 103 ALA A O 1
ATOM 799 N N . THR A 1 104 ? 43.533 -3.538 -0.012 1.00 60.66 104 THR A N 1
ATOM 800 C CA . THR A 1 104 ? 44.820 -3.692 0.645 1.00 60.66 104 THR A CA 1
ATOM 801 C C . THR A 1 104 ? 45.697 -4.482 -0.319 1.00 60.66 104 THR A C 1
ATOM 803 O O . THR A 1 104 ? 45.242 -5.545 -0.755 1.00 60.66 104 THR A O 1
ATOM 806 N N . PRO A 1 105 ? 46.885 -3.984 -0.718 1.00 52.59 105 PRO A N 1
ATOM 807 C CA . PRO A 1 105 ? 47.805 -4.801 -1.483 1.00 52.59 105 PRO A CA 1
ATOM 808 C C . PRO A 1 105 ? 48.079 -6.003 -0.599 1.00 52.59 105 PRO A C 1
ATOM 810 O O . PRO A 1 105 ? 48.645 -5.867 0.486 1.00 52.59 105 PRO A O 1
ATOM 813 N N . ILE A 1 106 ? 47.545 -7.147 -1.003 1.00 63.53 106 ILE A N 1
ATOM 814 C CA . ILE A 1 106 ? 47.860 -8.398 -0.355 1.00 63.53 106 ILE A CA 1
ATOM 815 C C . ILE A 1 106 ? 49.319 -8.606 -0.723 1.00 63.53 106 ILE A C 1
ATOM 817 O O . ILE A 1 106 ? 49.664 -8.795 -1.887 1.00 63.53 106 ILE A O 1
ATOM 821 N N . GLU A 1 107 ? 50.164 -8.411 0.278 1.00 62.97 107 GLU A N 1
ATOM 822 C CA . GLU A 1 107 ? 51.549 -8.825 0.311 1.00 62.97 107 GLU A CA 1
ATOM 823 C C . GLU A 1 107 ? 51.591 -10.317 -0.055 1.00 62.97 107 GLU A C 1
ATOM 825 O O . GLU A 1 107 ? 51.366 -11.201 0.766 1.00 62.97 107 GLU A O 1
ATOM 830 N N . HIS A 1 108 ? 51.784 -10.599 -1.340 1.00 64.19 108 HIS A N 1
ATOM 831 C CA . HIS A 1 108 ? 52.382 -11.839 -1.807 1.00 64.19 108 HIS A CA 1
ATOM 832 C C . HIS A 1 108 ? 53.879 -11.522 -1.862 1.00 64.19 108 HIS A C 1
ATOM 834 O O . HIS A 1 108 ? 54.336 -10.808 -2.749 1.00 64.19 108 HIS A O 1
ATOM 840 N N . ALA A 1 109 ? 54.624 -11.755 -0.777 1.00 60.81 109 ALA A N 1
ATOM 841 C CA . ALA A 1 109 ? 55.090 -13.076 -0.346 1.00 60.81 109 ALA A CA 1
ATOM 842 C C . ALA A 1 109 ? 55.639 -13.844 -1.554 1.00 60.81 109 ALA A C 1
ATOM 844 O O . ALA A 1 109 ? 54.903 -14.203 -2.470 1.00 60.81 109 ALA A O 1
ATOM 845 N N . GLY A 1 110 ? 56.965 -13.947 -1.566 1.00 62.31 110 GLY A N 1
ATOM 846 C CA . GLY A 1 110 ? 57.771 -14.077 -2.766 1.00 62.31 110 GLY A CA 1
ATOM 847 C C . GLY A 1 110 ? 57.580 -15.349 -3.570 1.00 62.31 110 GLY A C 1
ATOM 848 O O . GLY A 1 110 ? 57.223 -16.390 -3.033 1.00 62.31 110 GLY A O 1
ATOM 849 N N . HIS A 1 111 ? 57.925 -15.217 -4.844 1.00 50.56 111 HIS A N 1
ATOM 850 C CA . HIS A 1 111 ? 58.530 -16.225 -5.702 1.00 50.56 111 HIS A CA 1
ATOM 851 C C . HIS A 1 111 ? 59.367 -15.497 -6.755 1.00 50.56 111 HIS A C 1
ATOM 853 O O . HIS A 1 111 ? 58.895 -14.445 -7.244 1.00 50.56 111 HIS A O 1
#

Secondary structure (DSSP, 8-state):
----HHHHHHHHHHHHHHHHHHHHHHHHHHHHHHS---HHHHHHH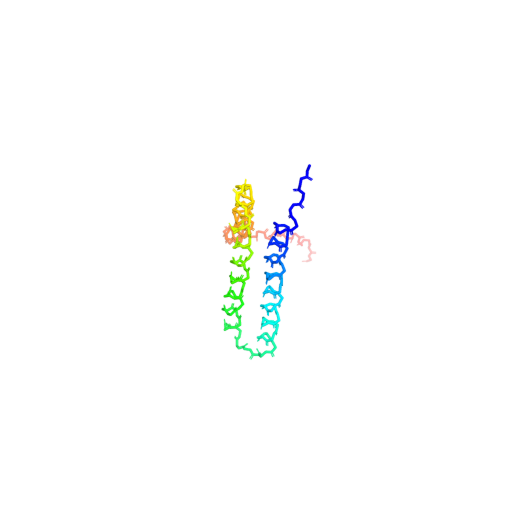HHHHHHHHHHHHHHHHHHS-SS-HHHHHHHHHHHHHHHHHHHHHHHHHHHHTTS------------